Protein AF-A0A7Y3JIZ6-F1 (afdb_monomer_lite)

Radius of gyration: 28.42 Å; chains: 1; bounding box: 59×47×73 Å

pLDDT: mean 86.63, std 9.31, range [45.81, 97.75]

Sequence (129 aa):
MKEKTTESVRKIALAMILAGKEPTIRNVRAQLGHGSASTIGPALREWKLELFAKMRSREMMTARFPDIISPFVWDLWEKAVEEAQSRFNSEREELIRVREAAIAQRNMLADRCASLEKRLAICEKSIGL

Structure (mmCIF, N/CA/C/O backbone):
data_AF-A0A7Y3JIZ6-F1
#
_entry.id   AF-A0A7Y3JIZ6-F1
#
loop_
_atom_site.group_PDB
_atom_site.id
_atom_site.type_symbol
_atom_site.label_atom_id
_atom_site.label_alt_id
_atom_site.label_comp_id
_atom_site.label_asym_id
_atom_site.label_entity_id
_atom_site.label_seq_id
_atom_site.pdbx_PDB_ins_code
_atom_site.Cartn_x
_atom_site.Cartn_y
_atom_site.Cartn_z
_atom_site.occupancy
_atom_site.B_iso_or_equiv
_atom_site.auth_seq_id
_atom_site.auth_comp_id
_atom_site.auth_asym_id
_atom_site.auth_atom_id
_atom_site.pdbx_PDB_model_num
ATOM 1 N N . MET A 1 1 ? -2.571 28.324 21.851 1.00 55.12 1 MET A N 1
ATOM 2 C CA . MET A 1 1 ? -3.252 28.727 20.589 1.00 55.12 1 MET A CA 1
ATOM 3 C C . MET A 1 1 ? -3.128 27.698 19.454 1.00 55.12 1 MET A C 1
ATOM 5 O O . MET A 1 1 ? -4.106 27.496 18.743 1.00 55.12 1 MET A O 1
ATOM 9 N N . LYS A 1 2 ? -1.976 27.020 19.282 1.00 57.44 2 LYS A N 1
ATOM 10 C CA . LYS A 1 2 ? -1.784 25.975 18.250 1.00 57.44 2 LYS A CA 1
ATOM 11 C C . LYS A 1 2 ? -2.707 24.755 18.432 1.00 57.44 2 LYS A C 1
ATOM 13 O O . LYS A 1 2 ? -3.326 24.320 17.474 1.00 57.44 2 LYS A O 1
ATOM 18 N N . GLU A 1 3 ? -2.888 24.296 19.666 1.00 61.44 3 GLU A N 1
ATOM 19 C CA . GLU A 1 3 ? -3.671 23.094 20.011 1.00 61.44 3 GLU A CA 1
ATOM 20 C C . GLU A 1 3 ? -5.163 23.205 19.641 1.00 61.44 3 GLU A C 1
ATOM 22 O O . GLU A 1 3 ? -5.711 22.342 18.959 1.00 61.44 3 GLU A O 1
ATOM 27 N N . LYS A 1 4 ? -5.777 24.362 19.927 1.00 73.31 4 LYS A N 1
ATOM 28 C CA . LYS A 1 4 ? -7.155 24.694 19.516 1.00 73.31 4 LYS A CA 1
ATOM 29 C C . LYS A 1 4 ? -7.332 24.739 17.988 1.00 73.31 4 LYS A C 1
ATOM 31 O O . LYS A 1 4 ? -8.418 24.476 17.472 1.00 73.31 4 LYS A O 1
ATOM 36 N N . THR A 1 5 ? -6.265 25.067 17.253 1.00 75.25 5 THR A N 1
ATOM 37 C CA . THR A 1 5 ? -6.284 25.101 15.781 1.00 75.25 5 THR A CA 1
ATOM 38 C C . THR A 1 5 ? -6.258 23.685 15.210 1.00 75.25 5 THR A C 1
ATOM 40 O O . THR A 1 5 ? -7.029 23.390 14.300 1.00 75.25 5 THR A O 1
ATOM 43 N N . THR A 1 6 ? -5.444 22.790 15.777 1.00 81.50 6 THR A N 1
ATOM 44 C CA . THR A 1 6 ? -5.390 21.375 15.379 1.00 81.50 6 THR A CA 1
ATOM 45 C C . THR A 1 6 ? -6.727 20.675 15.616 1.00 81.50 6 THR A C 1
ATOM 47 O O . THR A 1 6 ? -7.242 20.015 14.718 1.00 81.50 6 THR A O 1
ATOM 50 N N . GLU A 1 7 ? -7.348 20.875 16.780 1.00 83.06 7 GLU A N 1
ATOM 51 C CA . GLU A 1 7 ? -8.656 20.286 17.094 1.00 83.06 7 GLU A CA 1
ATOM 52 C C . GLU A 1 7 ? -9.765 20.770 16.142 1.00 83.06 7 GLU A C 1
ATOM 54 O O . GLU A 1 7 ? -10.564 19.978 15.637 1.00 83.06 7 GLU A O 1
ATOM 59 N N . SER A 1 8 ? -9.759 22.063 15.810 1.00 84.56 8 SER A N 1
ATOM 60 C CA . SER A 1 8 ? -10.700 22.641 14.843 1.00 84.56 8 SER A CA 1
ATOM 61 C C . SER A 1 8 ? -10.503 22.054 13.438 1.00 84.56 8 SER A C 1
ATOM 63 O O . SER A 1 8 ? -11.478 21.725 12.762 1.00 84.56 8 SER A O 1
ATOM 65 N N . VAL A 1 9 ? -9.248 21.847 13.017 1.00 86.12 9 VAL A N 1
ATOM 66 C CA . VAL A 1 9 ? -8.911 21.171 11.753 1.00 86.12 9 VAL A CA 1
ATOM 67 C C . VAL A 1 9 ? -9.444 19.738 11.741 1.00 86.12 9 VAL A C 1
ATOM 69 O O . VAL A 1 9 ? -10.070 19.348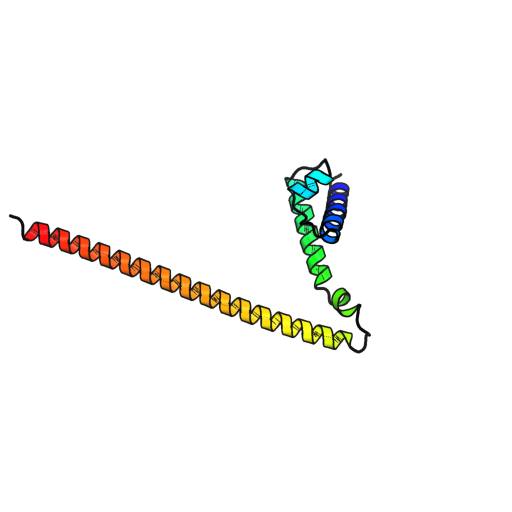 10.756 1.00 86.12 9 VAL A O 1
ATOM 72 N N . ARG A 1 10 ? -9.269 18.976 12.832 1.00 88.56 10 ARG A N 1
ATOM 73 C CA . ARG A 1 10 ? -9.795 17.604 12.955 1.00 88.56 10 ARG A CA 1
ATOM 74 C C . ARG A 1 10 ? -11.313 17.562 12.787 1.00 88.56 10 ARG A C 1
ATOM 76 O O . ARG A 1 10 ? -11.822 16.761 12.007 1.00 88.56 10 ARG A O 1
ATOM 83 N N . LYS A 1 11 ? -12.039 18.444 13.482 1.00 88.06 11 LYS A N 1
ATOM 84 C CA . LYS A 1 11 ? -13.509 18.492 13.445 1.00 88.06 11 LYS A CA 1
ATOM 85 C C . LYS A 1 11 ? -14.040 18.816 12.047 1.00 88.06 11 LYS A C 1
ATOM 87 O O . LYS A 1 11 ? -14.953 18.147 11.567 1.00 88.06 11 LYS A O 1
ATOM 92 N N . ILE A 1 12 ? -13.447 19.810 11.384 1.00 88.25 12 ILE A N 1
ATOM 93 C CA . ILE A 1 12 ? -13.815 20.190 10.014 1.00 88.25 12 ILE A CA 1
ATOM 94 C C . ILE A 1 12 ? -13.497 19.063 9.031 1.00 88.25 12 ILE A C 1
ATOM 96 O O . ILE A 1 12 ? -14.339 18.701 8.212 1.00 88.25 12 ILE A O 1
ATOM 100 N N . ALA A 1 13 ? -12.303 18.479 9.127 1.00 87.44 13 ALA A N 1
ATOM 101 C CA . ALA A 1 13 ? -11.891 17.414 8.227 1.00 87.44 13 ALA A CA 1
ATOM 102 C C . ALA A 1 13 ? -12.770 16.160 8.382 1.00 87.44 13 ALA A C 1
ATOM 104 O O . ALA A 1 13 ? -13.134 15.543 7.382 1.00 87.44 13 ALA A O 1
ATOM 105 N N . LEU A 1 14 ? -13.187 15.829 9.609 1.00 87.38 14 LEU A N 1
ATOM 106 C CA . LEU A 1 14 ? -14.134 14.746 9.874 1.00 87.38 14 LEU A CA 1
ATOM 107 C C . LEU A 1 14 ? -15.513 15.035 9.265 1.00 87.38 14 LEU A C 1
ATOM 109 O O . LEU A 1 14 ? -16.077 14.170 8.598 1.00 87.38 14 LEU A O 1
ATOM 113 N N . ALA A 1 15 ? -16.034 16.255 9.429 1.00 88.12 15 ALA A N 1
ATOM 114 C CA . ALA A 1 15 ? -17.307 16.657 8.829 1.00 88.12 15 ALA A CA 1
ATOM 115 C C . ALA A 1 15 ? -17.276 16.593 7.290 1.00 88.12 15 ALA A C 1
ATOM 117 O O . ALA A 1 15 ? -18.263 16.209 6.668 1.00 88.12 15 ALA A O 1
ATOM 118 N N . MET A 1 16 ? -16.136 16.919 6.672 1.00 89.19 16 MET A N 1
ATOM 119 C CA . MET A 1 16 ? -15.947 16.794 5.224 1.00 89.19 16 MET A CA 1
ATOM 120 C C . MET A 1 16 ? -16.009 15.343 4.754 1.00 89.19 16 MET A C 1
ATOM 122 O O . MET A 1 16 ? -16.734 15.061 3.802 1.00 89.19 16 MET A O 1
ATOM 126 N N . ILE A 1 17 ? -15.323 14.427 5.446 1.00 86.88 17 ILE A N 1
ATOM 127 C CA . ILE A 1 17 ? -15.359 12.996 5.110 1.00 86.88 17 ILE A CA 1
ATOM 128 C C . ILE A 1 17 ? -16.781 12.442 5.229 1.00 86.88 17 ILE A C 1
ATOM 130 O O . ILE A 1 17 ? -17.236 11.754 4.320 1.00 86.88 17 ILE A O 1
ATOM 134 N N . LEU A 1 18 ? -17.508 12.778 6.301 1.00 86.38 18 LEU A N 1
ATOM 135 C CA . LEU A 1 18 ? -18.904 12.353 6.472 1.00 86.38 18 LEU A CA 1
ATOM 136 C C . LEU A 1 18 ? -19.828 12.892 5.370 1.00 86.38 18 LEU A C 1
ATOM 138 O O . LEU A 1 18 ? -20.807 12.243 5.018 1.00 86.38 18 LEU A O 1
ATOM 142 N N . ALA A 1 19 ? -19.503 14.053 4.801 1.00 87.31 19 ALA A N 1
ATOM 143 C CA . ALA A 1 19 ? -20.216 14.643 3.672 1.00 87.31 19 ALA A CA 1
ATOM 144 C C . ALA A 1 19 ? -19.735 14.134 2.296 1.00 87.31 19 ALA A C 1
ATOM 146 O O . ALA A 1 19 ? -20.144 14.687 1.275 1.00 87.31 19 ALA A O 1
ATOM 147 N N . GLY A 1 20 ? -18.834 13.143 2.245 1.00 85.19 20 GLY A N 1
ATOM 148 C CA . GLY A 1 20 ? -18.261 12.619 1.000 1.00 85.19 20 GLY A CA 1
ATOM 149 C C . GLY A 1 20 ? -17.317 13.590 0.280 1.00 85.19 20 GLY A C 1
ATOM 150 O O . GLY A 1 20 ? -17.064 13.435 -0.912 1.00 85.19 20 GLY A O 1
ATOM 151 N N . LYS A 1 21 ? -16.811 14.619 0.972 1.00 85.62 21 LYS A N 1
ATOM 152 C CA . LYS A 1 21 ? -15.909 15.639 0.417 1.00 85.62 21 LYS A CA 1
ATOM 153 C C . LYS A 1 21 ? -14.476 15.408 0.875 1.00 85.62 21 LYS A C 1
ATOM 155 O O . LYS A 1 21 ? -14.219 15.115 2.041 1.00 85.62 21 LYS A O 1
ATOM 160 N N . GLU A 1 22 ? -13.519 15.631 -0.022 1.00 84.56 22 GLU A N 1
ATOM 161 C CA . GLU A 1 22 ? -12.104 15.493 0.316 1.00 84.56 22 GLU A CA 1
ATOM 162 C C . GLU A 1 22 ? -11.612 16.625 1.237 1.00 84.56 22 GLU A C 1
ATOM 164 O O . GLU A 1 22 ? -11.673 17.813 0.871 1.00 84.56 22 GLU A O 1
ATOM 169 N N . PRO A 1 23 ? -11.047 16.289 2.414 1.00 85.94 23 PRO A N 1
ATOM 170 C CA . PRO A 1 23 ? -10.435 17.273 3.288 1.00 85.94 23 PRO A CA 1
ATOM 171 C C . PRO A 1 23 ? -9.045 17.634 2.745 1.00 85.94 23 PRO A C 1
ATOM 173 O O . PRO A 1 23 ? -8.041 16.957 3.012 1.00 85.94 23 PRO A O 1
ATOM 176 N N . THR A 1 24 ? -8.997 18.697 1.942 1.00 87.69 24 THR A N 1
ATOM 177 C CA . THR A 1 24 ? -7.768 19.323 1.425 1.00 87.69 24 THR A CA 1
ATOM 178 C C . THR A 1 24 ? -7.392 20.547 2.263 1.00 87.69 24 THR A C 1
ATOM 180 O O . THR A 1 24 ? -8.253 21.163 2.890 1.00 87.69 24 THR A O 1
ATOM 183 N N . ILE A 1 25 ? -6.115 20.954 2.254 1.00 86.38 25 ILE A N 1
ATOM 184 C CA . ILE A 1 25 ? -5.647 22.139 3.007 1.00 86.38 25 ILE A CA 1
ATOM 185 C C . ILE A 1 25 ? -6.445 23.389 2.610 1.00 86.38 25 ILE A C 1
ATOM 187 O O . ILE A 1 25 ? -6.820 24.181 3.471 1.00 86.38 25 ILE A O 1
ATOM 191 N N . ARG A 1 26 ? -6.748 23.544 1.315 1.00 85.88 26 ARG A N 1
ATOM 192 C CA . ARG A 1 26 ? -7.566 24.645 0.789 1.00 85.88 26 ARG A CA 1
ATOM 193 C C . ARG A 1 26 ? -8.981 24.620 1.368 1.00 85.88 26 ARG A C 1
ATOM 195 O O . ARG A 1 26 ? -9.444 25.649 1.850 1.00 85.88 26 ARG A O 1
ATOM 202 N N . ASN A 1 27 ? -9.636 23.461 1.341 1.00 84.50 27 ASN A N 1
ATOM 203 C CA . ASN A 1 27 ? -11.019 23.302 1.787 1.00 84.50 27 ASN A CA 1
ATOM 204 C C . ASN A 1 27 ? -11.147 23.515 3.299 1.00 84.50 27 ASN A C 1
ATOM 206 O O . ASN A 1 27 ? -12.012 24.260 3.754 1.00 84.50 27 ASN A O 1
ATOM 210 N N . VAL A 1 28 ? -10.228 22.930 4.069 1.00 85.50 28 VAL A N 1
ATOM 211 C CA . VAL A 1 28 ? -10.177 23.110 5.521 1.00 85.50 28 VAL A CA 1
ATOM 212 C C . VAL A 1 28 ? -9.909 24.574 5.865 1.00 85.50 28 VAL A C 1
ATOM 214 O O . VAL A 1 28 ? -10.603 25.133 6.705 1.00 85.50 28 VAL A O 1
ATOM 217 N N . ARG A 1 29 ? -8.966 25.237 5.182 1.00 85.50 29 ARG A N 1
ATOM 218 C CA . ARG A 1 29 ? -8.676 26.664 5.401 1.00 85.50 29 ARG A CA 1
ATOM 219 C C . ARG A 1 29 ? -9.873 27.560 5.081 1.00 85.50 29 ARG A C 1
ATOM 221 O O . ARG A 1 29 ? -10.132 28.495 5.831 1.00 85.50 29 ARG A O 1
ATOM 228 N N . ALA A 1 30 ? -10.596 27.275 3.999 1.00 84.38 30 ALA A N 1
ATOM 229 C CA . ALA A 1 30 ? -11.784 28.035 3.613 1.00 84.38 30 ALA A CA 1
ATOM 230 C C . ALA A 1 30 ? -12.890 27.964 4.678 1.00 84.38 30 ALA A C 1
ATOM 232 O O . ALA A 1 30 ? -13.576 28.952 4.911 1.00 84.38 30 ALA A O 1
ATOM 233 N N . GLN A 1 31 ? -13.034 26.819 5.348 1.00 82.06 31 GLN A N 1
ATOM 234 C CA . GLN A 1 31 ? -14.066 26.609 6.362 1.00 82.06 31 GLN A CA 1
ATOM 235 C C . GLN A 1 31 ? -13.629 27.042 7.774 1.00 82.06 31 GLN A C 1
ATOM 237 O O . GLN A 1 31 ? -14.471 27.420 8.582 1.00 82.06 31 GLN A O 1
ATOM 242 N N . LEU A 1 32 ? -12.325 27.011 8.073 1.00 84.00 32 LEU A N 1
ATOM 243 C CA . LEU A 1 32 ? -11.762 27.435 9.362 1.00 84.00 32 LEU A CA 1
ATOM 244 C C . LEU A 1 32 ? -11.576 28.964 9.442 1.00 84.00 32 LEU A C 1
ATOM 246 O O . LEU A 1 32 ? -11.578 29.525 10.530 1.00 84.00 32 LEU A O 1
ATOM 250 N N . GLY A 1 33 ? -11.382 29.649 8.308 1.00 75.31 33 GLY A N 1
ATOM 251 C CA . GLY A 1 33 ? -11.280 31.116 8.224 1.00 75.31 33 GLY A CA 1
ATOM 252 C C . GLY A 1 33 ? -9.992 31.731 8.797 1.00 75.31 33 GLY A C 1
ATOM 253 O O . GLY A 1 33 ? -9.717 32.905 8.564 1.00 75.31 33 GLY A O 1
ATOM 254 N N . HIS A 1 34 ? -9.165 30.955 9.504 1.00 71.19 34 HIS A N 1
ATOM 255 C CA . HIS A 1 34 ? -7.893 31.385 10.089 1.00 71.19 34 HIS A CA 1
ATOM 256 C C . HIS A 1 34 ? -6.832 30.267 10.038 1.00 71.19 34 HIS A C 1
ATOM 258 O O . HIS A 1 34 ? -7.120 29.126 9.687 1.00 71.19 34 HIS A O 1
ATOM 264 N N . GLY A 1 35 ? -5.582 30.581 10.392 1.00 69.69 35 GLY A N 1
ATOM 265 C CA . GLY A 1 35 ? -4.471 29.618 10.407 1.00 69.69 35 GLY A CA 1
ATOM 266 C C . GLY A 1 35 ? -3.661 29.575 9.105 1.00 69.69 35 GLY A C 1
ATOM 267 O O . GLY A 1 35 ? -4.193 29.613 7.994 1.00 69.69 35 GLY A O 1
ATOM 268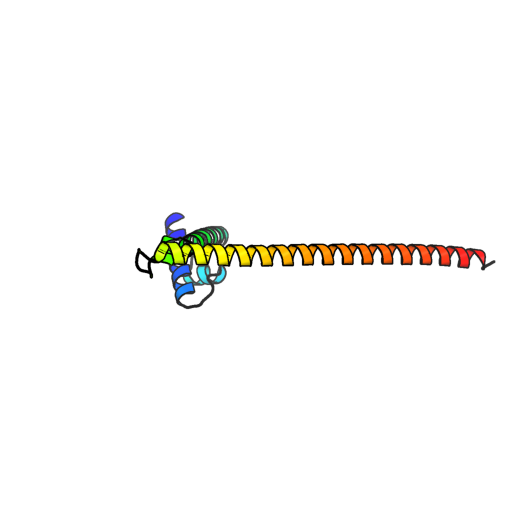 N N . SER A 1 36 ? -2.335 29.518 9.241 1.00 75.25 36 SER A N 1
ATOM 269 C CA . SER A 1 36 ? -1.422 29.426 8.101 1.00 75.25 36 SER A CA 1
ATOM 270 C C . SER A 1 36 ? -1.467 28.029 7.472 1.00 75.25 36 SER A C 1
ATOM 272 O O . SER A 1 36 ? -1.640 27.023 8.164 1.00 75.25 36 SER A O 1
ATOM 274 N N . ALA A 1 37 ? -1.231 27.945 6.158 1.00 73.69 37 ALA A N 1
ATOM 275 C CA . ALA A 1 37 ? -1.101 26.661 5.458 1.00 73.69 37 ALA A CA 1
ATOM 276 C C . ALA A 1 37 ? 0.010 25.778 6.065 1.00 73.69 37 ALA A C 1
ATOM 278 O O . ALA A 1 37 ? -0.126 24.557 6.099 1.00 73.69 37 ALA A O 1
ATOM 279 N N . SER A 1 38 ? 1.051 26.404 6.628 1.00 77.38 38 SER A N 1
ATOM 280 C CA . SER A 1 38 ? 2.133 25.737 7.359 1.00 77.38 38 SER A CA 1
ATOM 281 C C . SER A 1 38 ? 1.705 25.100 8.686 1.00 77.38 38 SER A C 1
ATOM 283 O O . SER A 1 38 ? 2.399 24.211 9.161 1.00 77.38 38 SER A O 1
ATOM 285 N N . THR A 1 39 ? 0.571 25.505 9.271 1.00 81.38 39 THR A N 1
ATOM 286 C CA . THR A 1 39 ? 0.025 24.907 10.506 1.00 81.38 39 THR A CA 1
ATOM 287 C C . THR A 1 39 ? -1.081 23.892 10.200 1.00 81.38 39 THR A C 1
ATOM 289 O O . THR A 1 39 ? -1.133 22.827 10.809 1.00 81.38 39 THR A O 1
ATOM 292 N N . ILE A 1 40 ? -1.939 24.182 9.213 1.00 82.94 40 ILE A N 1
ATOM 293 C CA . ILE A 1 40 ? -3.051 23.299 8.815 1.00 82.94 40 ILE A CA 1
ATOM 294 C C . ILE A 1 40 ? -2.537 22.025 8.135 1.00 82.94 40 ILE A C 1
ATOM 296 O O . ILE A 1 40 ? -3.052 20.943 8.402 1.00 82.94 40 ILE A O 1
ATOM 300 N N . GLY A 1 41 ? -1.523 22.135 7.268 1.00 85.12 41 GLY A N 1
ATOM 301 C CA . GLY A 1 41 ? -0.970 20.993 6.535 1.00 85.12 41 GLY A CA 1
ATOM 302 C C . GLY A 1 41 ? -0.477 19.862 7.447 1.00 85.12 41 GLY A C 1
ATOM 303 O O . GLY A 1 41 ? -0.948 18.732 7.295 1.00 85.12 41 GLY A O 1
ATOM 304 N N . PRO A 1 42 ? 0.418 20.140 8.416 1.00 87.62 42 PRO A N 1
ATOM 305 C CA . PRO A 1 42 ? 0.884 19.137 9.370 1.00 87.62 42 PRO A CA 1
ATOM 306 C C . PRO A 1 42 ? -0.245 18.530 10.207 1.00 87.62 42 PRO A C 1
ATOM 308 O O . PRO A 1 42 ? -0.338 17.307 10.266 1.00 87.62 42 PRO A O 1
ATOM 311 N N . ALA A 1 43 ? -1.139 19.356 10.763 1.00 85.25 43 ALA A N 1
ATOM 312 C CA . ALA A 1 43 ? -2.255 18.895 11.593 1.00 85.25 43 ALA A CA 1
ATOM 313 C C . ALA A 1 43 ? -3.230 17.989 10.820 1.00 85.25 43 ALA A C 1
ATOM 315 O O . ALA A 1 43 ? -3.686 16.969 11.330 1.00 85.25 43 ALA A O 1
ATOM 316 N N . LEU A 1 44 ? -3.526 18.332 9.562 1.00 87.25 44 LEU A N 1
ATOM 317 C CA . LEU A 1 44 ? -4.382 17.525 8.695 1.00 87.25 44 LEU A CA 1
ATOM 318 C C . LEU A 1 44 ? -3.728 16.185 8.343 1.00 87.25 44 LEU A C 1
ATOM 320 O O . LEU A 1 44 ? -4.413 15.167 8.268 1.00 87.25 44 LEU A O 1
ATOM 324 N N . ARG A 1 45 ? -2.411 16.178 8.115 1.00 88.38 45 ARG A N 1
ATOM 325 C CA . ARG A 1 45 ? -1.654 14.955 7.827 1.00 88.38 45 ARG A CA 1
ATOM 326 C C . ARG A 1 45 ? -1.608 14.031 9.041 1.00 88.38 45 ARG A C 1
ATOM 328 O O . ARG A 1 45 ? -1.889 12.848 8.894 1.00 88.38 45 ARG A O 1
ATOM 335 N N . GLU A 1 46 ? -1.280 14.570 10.210 1.00 88.06 46 GLU A N 1
ATOM 336 C CA . GLU A 1 46 ? -1.245 13.830 11.475 1.00 88.06 46 GLU A CA 1
ATOM 337 C C . GLU A 1 46 ? -2.608 13.209 11.789 1.00 88.06 46 GLU A C 1
ATOM 339 O O . GLU A 1 46 ? -2.710 12.000 11.970 1.00 88.06 46 GLU A O 1
ATOM 344 N N . TRP A 1 47 ? -3.680 13.997 11.697 1.00 88.50 47 TRP A N 1
ATOM 345 C CA . TRP A 1 47 ? -5.034 13.481 11.879 1.00 88.50 47 TRP A CA 1
ATOM 346 C C . TRP A 1 47 ? -5.411 12.389 10.871 1.00 88.50 47 TRP A C 1
ATOM 348 O O . TRP A 1 47 ? -6.038 11.403 11.249 1.00 88.50 47 TRP A O 1
ATOM 358 N N . LYS A 1 48 ? -5.034 12.523 9.590 1.00 86.50 48 LYS A N 1
ATOM 359 C CA . LYS A 1 48 ? -5.281 11.462 8.598 1.00 86.50 48 LYS A CA 1
ATOM 360 C C . LYS A 1 48 ? -4.567 10.169 8.986 1.00 86.50 48 LYS A C 1
ATOM 362 O O . LYS A 1 48 ? -5.165 9.103 8.885 1.00 86.50 48 LYS A O 1
ATOM 367 N N . LEU A 1 49 ? -3.316 10.256 9.439 1.00 86.94 49 LEU A N 1
ATOM 368 C CA . LEU A 1 49 ? -2.558 9.090 9.900 1.00 86.94 49 LEU A CA 1
ATOM 369 C C . LEU A 1 49 ? -3.244 8.418 11.096 1.00 86.94 49 LEU A C 1
ATOM 371 O O . LEU A 1 49 ? -3.440 7.205 11.069 1.00 86.94 49 LEU A O 1
ATOM 375 N N . GLU A 1 50 ? -3.677 9.198 12.089 1.00 86.69 50 GLU A N 1
ATOM 376 C CA . GLU A 1 50 ? -4.443 8.704 13.243 1.00 86.69 50 GLU A CA 1
ATOM 377 C C . GLU A 1 50 ? -5.761 8.039 12.816 1.00 86.69 50 GLU A C 1
ATOM 379 O O . GLU A 1 50 ? -6.093 6.948 13.281 1.00 86.69 50 GLU A O 1
ATOM 384 N N . LEU A 1 51 ? -6.504 8.664 11.896 1.00 85.38 51 LEU A N 1
ATOM 385 C CA . LEU A 1 51 ? -7.773 8.145 11.388 1.00 85.38 51 LEU A CA 1
ATOM 386 C C . LEU A 1 51 ? -7.585 6.801 10.678 1.00 85.38 51 LEU A C 1
ATOM 388 O O . LEU A 1 51 ? -8.312 5.852 10.964 1.00 85.38 51 LEU A O 1
ATOM 392 N N . PHE A 1 52 ? -6.598 6.698 9.785 1.00 82.69 52 PHE A N 1
ATOM 393 C CA . PHE A 1 52 ? -6.305 5.454 9.071 1.00 82.69 52 PHE A CA 1
ATOM 394 C C . PHE A 1 52 ? -5.734 4.368 9.982 1.00 82.69 52 PHE A C 1
ATOM 396 O O . PHE A 1 52 ? -5.969 3.186 9.736 1.00 82.69 52 PHE A O 1
ATOM 403 N N . ALA A 1 53 ? -4.977 4.731 11.019 1.00 83.12 53 ALA A N 1
ATOM 404 C CA . ALA A 1 53 ? -4.538 3.779 12.034 1.00 83.12 53 ALA A CA 1
ATOM 405 C C . ALA A 1 53 ? -5.741 3.221 12.808 1.00 83.12 53 ALA A C 1
ATOM 407 O O . ALA A 1 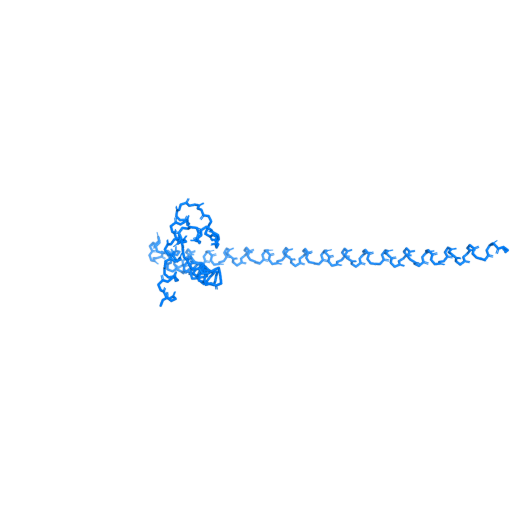53 ? -5.864 2.010 12.960 1.00 83.12 53 ALA A O 1
ATOM 408 N N . LYS A 1 54 ? -6.677 4.090 13.204 1.00 82.44 54 LYS A N 1
ATOM 409 C CA . LYS A 1 54 ? -7.898 3.694 13.912 1.00 82.44 54 LYS A CA 1
ATOM 410 C C . LYS A 1 54 ? -8.834 2.848 13.048 1.00 82.44 54 LYS A C 1
ATOM 412 O O . LYS A 1 54 ? -9.373 1.866 13.534 1.00 82.44 54 LYS A O 1
ATOM 417 N N . MET A 1 55 ? -9.011 3.189 11.771 1.00 78.50 55 MET A N 1
ATOM 418 C CA . MET A 1 55 ? -9.828 2.392 10.841 1.00 78.50 55 MET A CA 1
ATOM 419 C C . MET A 1 55 ? -9.243 1.002 10.585 1.00 78.50 55 MET A C 1
ATOM 421 O O . MET A 1 55 ? -9.993 0.059 10.373 1.00 78.50 55 MET A O 1
ATOM 425 N N . ARG A 1 56 ? -7.913 0.874 10.616 1.00 74.88 56 ARG A N 1
ATOM 426 C CA . ARG A 1 56 ? -7.219 -0.413 10.492 1.00 74.88 56 ARG A CA 1
ATOM 427 C C . ARG A 1 56 ? -7.091 -1.160 11.820 1.00 74.88 56 ARG A C 1
ATOM 429 O O . ARG A 1 56 ? -6.495 -2.231 11.832 1.00 74.88 56 ARG A O 1
ATOM 436 N N . SER A 1 57 ? -7.597 -0.615 12.928 1.00 79.69 57 SER A N 1
ATOM 437 C CA . SER A 1 57 ? -7.494 -1.284 14.222 1.00 79.69 57 SER A CA 1
ATOM 438 C C . SER A 1 57 ? -8.418 -2.496 14.269 1.00 79.69 57 SER A C 1
ATOM 440 O O . SER A 1 57 ? -9.522 -2.489 13.712 1.00 79.69 57 SER A O 1
ATOM 442 N N . ARG A 1 58 ? -7.959 -3.536 14.970 1.00 75.12 58 ARG A N 1
ATOM 443 C CA . ARG A 1 58 ? -8.750 -4.741 15.204 1.00 75.12 58 ARG A CA 1
ATOM 444 C C . ARG A 1 58 ? -10.072 -4.390 15.866 1.00 75.12 58 ARG A C 1
ATOM 446 O O . ARG A 1 58 ? -11.096 -4.853 15.385 1.00 75.12 58 ARG A O 1
ATOM 453 N N . GLU A 1 59 ? -10.070 -3.510 16.871 1.00 77.94 59 GLU A N 1
ATOM 454 C CA . GLU A 1 59 ? -11.298 -3.127 17.573 1.00 77.94 59 GLU A CA 1
ATOM 455 C C . GLU A 1 59 ? -12.352 -2.545 16.630 1.00 77.94 59 GLU A C 1
ATOM 457 O O . GLU A 1 59 ? -13.512 -2.928 16.714 1.00 77.94 59 GLU A O 1
ATOM 462 N N . MET A 1 60 ? -11.978 -1.651 15.710 1.00 77.44 60 MET A N 1
ATOM 463 C CA . MET A 1 60 ? -12.939 -1.063 14.768 1.00 77.44 60 MET A CA 1
ATOM 464 C C . MET A 1 60 ? -13.499 -2.090 13.780 1.00 77.44 60 MET A C 1
ATOM 466 O O . MET A 1 60 ? -14.687 -2.046 13.455 1.00 77.44 60 MET A O 1
ATOM 470 N N . MET A 1 61 ? -12.661 -3.016 13.316 1.00 72.75 61 MET A N 1
ATOM 471 C CA . MET A 1 61 ? -13.055 -4.041 12.347 1.00 72.75 61 MET A CA 1
ATOM 472 C C . MET A 1 61 ? -13.903 -5.143 12.989 1.00 72.75 61 MET A C 1
ATOM 474 O O . MET A 1 61 ? -14.847 -5.627 12.366 1.00 72.75 61 MET A O 1
ATOM 478 N N . THR A 1 62 ? -13.612 -5.514 14.240 1.00 77.00 62 THR A N 1
ATOM 479 C CA . THR A 1 62 ? -14.317 -6.587 14.949 1.00 77.00 62 THR A CA 1
ATOM 480 C C . THR A 1 62 ? -15.511 -6.107 15.771 1.00 77.00 62 THR A C 1
ATOM 482 O O . THR A 1 62 ? -16.373 -6.919 16.075 1.00 77.00 62 THR A O 1
ATOM 485 N N . ALA A 1 63 ? -15.638 -4.807 16.074 1.00 78.75 63 ALA A N 1
ATOM 486 C CA . ALA A 1 63 ? -16.743 -4.253 16.878 1.00 78.75 63 ALA A CA 1
ATOM 487 C C . ALA A 1 63 ? -18.153 -4.532 16.322 1.00 78.75 63 ALA A C 1
ATOM 489 O O . ALA A 1 63 ? -19.143 -4.367 17.030 1.00 78.75 63 ALA A O 1
ATOM 490 N N . ARG A 1 64 ? -18.263 -4.919 15.048 1.00 77.44 64 ARG A N 1
ATOM 491 C CA . ARG A 1 64 ? -19.532 -5.267 14.393 1.00 77.44 64 ARG A CA 1
ATOM 492 C C . ARG A 1 64 ? -19.888 -6.752 14.480 1.00 77.44 64 ARG A C 1
ATOM 494 O O . ARG A 1 64 ? -20.974 -7.125 14.045 1.00 77.44 64 ARG A O 1
ATOM 501 N N . PHE A 1 65 ? -18.995 -7.582 15.008 1.00 82.12 65 PHE A N 1
ATOM 502 C CA . PHE A 1 65 ? -19.133 -9.030 15.031 1.00 82.12 65 PHE A CA 1
ATOM 503 C C . PHE A 1 65 ? -19.175 -9.553 16.477 1.00 82.12 65 PHE A C 1
ATOM 505 O O . PHE A 1 65 ? -18.500 -9.001 17.344 1.00 82.12 65 PHE A O 1
ATOM 512 N N . PRO A 1 66 ? -19.947 -10.617 16.765 1.00 89.19 66 PRO A N 1
ATOM 513 C CA . PRO A 1 66 ? -19.879 -11.305 18.050 1.00 89.19 66 PRO A CA 1
ATOM 514 C C . PRO A 1 66 ? -18.457 -11.773 18.389 1.00 89.19 66 PRO A C 1
ATOM 516 O O . PRO A 1 66 ? -17.732 -12.242 17.508 1.00 89.19 66 PRO A O 1
ATOM 519 N N . ASP A 1 67 ? -18.095 -11.736 19.675 1.00 85.12 67 ASP A N 1
ATOM 520 C CA . ASP A 1 67 ? -16.741 -12.043 20.170 1.00 85.12 67 ASP A CA 1
ATOM 521 C C . ASP A 1 67 ? -16.199 -13.399 19.701 1.00 85.12 67 ASP A C 1
ATOM 523 O O . ASP A 1 67 ? -15.004 -13.546 19.462 1.00 85.12 67 ASP A O 1
ATOM 527 N N . ILE A 1 68 ? -17.086 -14.377 19.506 1.00 89.12 68 ILE A N 1
ATOM 528 C CA . ILE A 1 68 ? -16.737 -15.730 19.055 1.00 89.12 68 ILE A CA 1
ATOM 529 C C . ILE A 1 68 ? -16.160 -15.724 17.632 1.00 89.12 68 ILE A C 1
ATOM 531 O O . ILE A 1 68 ? -15.236 -16.478 17.339 1.00 89.12 68 ILE A O 1
ATOM 535 N N . ILE A 1 69 ? -16.692 -14.886 16.737 1.00 88.62 69 ILE A N 1
ATOM 536 C CA . ILE A 1 69 ? -16.286 -14.869 15.323 1.00 88.62 69 ILE A CA 1
ATOM 537 C C . ILE A 1 69 ? -15.262 -13.770 15.012 1.00 88.62 69 ILE A C 1
ATOM 539 O O . ILE A 1 69 ? -14.559 -13.848 14.005 1.00 88.62 69 ILE A O 1
ATOM 543 N N . SER A 1 70 ? -15.143 -12.770 15.886 1.00 87.25 70 SER A N 1
ATOM 544 C CA . SER A 1 70 ? -14.231 -11.631 15.754 1.00 87.25 70 SER A CA 1
ATOM 545 C C . SER A 1 70 ? -12.773 -12.010 15.430 1.00 87.25 70 SER A C 1
ATOM 547 O O . SER A 1 70 ? -12.209 -11.419 14.504 1.00 87.25 70 SER A O 1
ATOM 549 N N . PRO A 1 71 ? -12.143 -13.007 16.090 1.00 86.88 71 PRO A N 1
ATOM 550 C CA . PRO A 1 71 ? -10.781 -13.427 15.754 1.00 86.88 71 PRO A CA 1
ATOM 551 C C . PRO A 1 71 ? -10.651 -13.999 14.338 1.00 86.88 71 PRO A C 1
ATOM 553 O O . PRO A 1 71 ? -9.664 -13.718 13.665 1.00 86.88 71 PRO A O 1
ATOM 556 N N . PHE A 1 72 ? -11.651 -14.756 13.877 1.00 89.69 72 PHE A N 1
ATOM 557 C CA . PHE A 1 72 ? -11.646 -15.387 12.554 1.00 89.69 72 PHE A CA 1
ATOM 558 C C . PHE A 1 72 ? -11.814 -14.363 11.435 1.00 89.69 72 PHE A C 1
ATOM 560 O O . PHE A 1 72 ? -11.116 -14.426 10.427 1.00 89.69 72 PHE A O 1
ATOM 567 N N . VAL A 1 73 ? -12.719 -13.397 11.6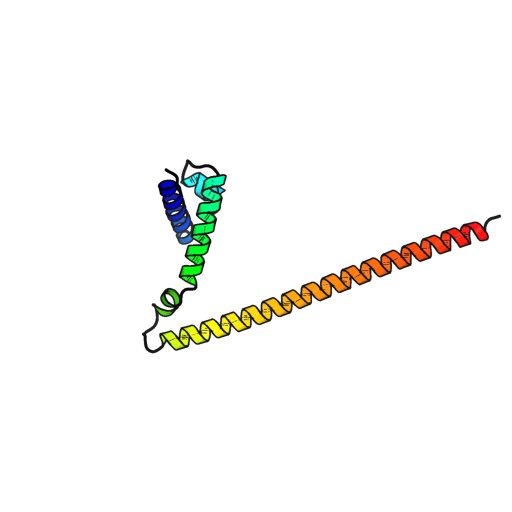18 1.00 88.44 73 VAL A N 1
ATOM 568 C CA . VAL A 1 73 ? -12.911 -12.311 10.647 1.00 88.44 73 VAL A CA 1
ATOM 569 C C . VAL A 1 73 ? -11.646 -11.466 10.532 1.00 88.44 73 VAL A C 1
ATOM 571 O O . VAL A 1 73 ? -11.261 -11.091 9.425 1.00 88.44 73 VAL A O 1
ATOM 574 N N . TRP A 1 74 ? -10.981 -11.194 11.658 1.00 87.81 74 TRP A N 1
ATOM 575 C CA . TRP A 1 74 ? -9.709 -10.486 11.638 1.00 87.81 74 TRP A CA 1
ATOM 576 C C . TRP A 1 74 ? -8.619 -11.268 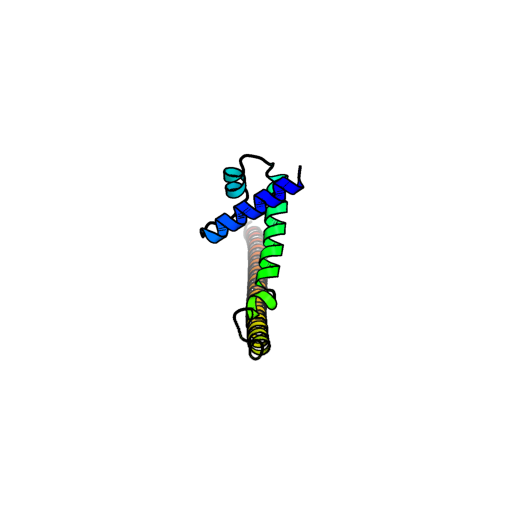10.899 1.00 87.81 74 TRP A C 1
ATOM 578 O O . TRP A 1 74 ? -7.970 -10.697 10.031 1.00 87.81 74 TRP A O 1
ATOM 588 N N . ASP A 1 75 ? -8.429 -12.553 11.212 1.00 90.88 75 ASP A N 1
ATOM 589 C CA . ASP A 1 75 ? -7.403 -13.382 10.560 1.00 90.88 75 ASP A CA 1
ATOM 590 C C . ASP A 1 75 ? -7.643 -13.490 9.046 1.00 90.88 75 ASP A C 1
ATOM 592 O O . ASP A 1 75 ? -6.724 -13.334 8.243 1.00 90.88 75 ASP A O 1
ATOM 596 N N . LEU A 1 76 ? -8.904 -13.657 8.636 1.00 91.88 76 LEU A N 1
ATOM 597 C CA . LEU A 1 76 ? -9.279 -13.666 7.224 1.00 91.88 76 LEU A CA 1
ATOM 598 C C . LEU A 1 76 ? -8.947 -12.336 6.536 1.00 91.88 76 LEU A C 1
ATOM 600 O O . LEU A 1 76 ? -8.419 -12.328 5.424 1.00 91.88 76 LEU A O 1
ATOM 604 N N . TRP A 1 77 ? -9.260 -11.215 7.186 1.00 89.88 77 TRP A N 1
ATOM 605 C CA . TRP A 1 77 ? -8.932 -9.886 6.680 1.00 89.88 77 TRP A CA 1
ATOM 606 C C . TRP A 1 77 ? -7.418 -9.680 6.563 1.00 89.88 77 TRP A C 1
ATOM 608 O O . TRP A 1 77 ? -6.947 -9.211 5.531 1.00 89.88 77 TRP A O 1
ATOM 618 N N . GLU A 1 78 ? -6.655 -10.065 7.585 1.00 91.50 78 GLU A N 1
ATOM 619 C CA . GLU A 1 78 ? -5.197 -9.948 7.609 1.00 91.50 78 GLU A CA 1
ATOM 620 C C . GLU A 1 78 ? -4.556 -10.742 6.466 1.00 91.50 78 GLU A C 1
ATOM 622 O O . GLU A 1 78 ? -3.784 -10.176 5.692 1.00 91.50 78 GLU A O 1
ATOM 627 N N . LYS A 1 79 ? -4.982 -11.994 6.260 1.00 94.44 79 LYS A N 1
ATOM 628 C CA . LYS A 1 79 ? -4.547 -12.827 5.127 1.00 94.44 79 LYS A CA 1
ATOM 629 C C . LYS A 1 79 ? -4.915 -12.224 3.773 1.00 94.44 79 LYS A C 1
ATOM 631 O O . LYS A 1 79 ? -4.109 -12.245 2.846 1.00 94.44 79 LYS A O 1
ATOM 636 N N . ALA A 1 80 ? -6.125 -11.680 3.637 1.00 93.44 80 ALA A N 1
ATOM 637 C CA . ALA A 1 80 ? -6.558 -11.050 2.392 1.00 93.44 80 ALA A CA 1
ATOM 638 C C . ALA A 1 80 ? -5.731 -9.793 2.066 1.00 93.44 80 ALA A C 1
ATOM 640 O O . ALA A 1 80 ? -5.368 -9.576 0.909 1.00 93.44 80 ALA A O 1
ATOM 641 N N . VAL A 1 81 ? -5.412 -8.980 3.079 1.00 92.56 81 VAL A N 1
ATOM 642 C CA . VAL A 1 81 ? -4.553 -7.797 2.931 1.00 92.56 81 VAL A CA 1
ATOM 643 C C . VAL A 1 81 ? -3.119 -8.197 2.595 1.00 92.56 81 VAL A C 1
ATOM 645 O O . VAL A 1 81 ? -2.520 -7.584 1.713 1.00 92.56 81 VAL A O 1
ATOM 648 N N . GLU A 1 82 ? -2.576 -9.220 3.255 1.00 95.06 82 GLU A N 1
ATOM 649 C CA . GLU A 1 82 ? -1.237 -9.747 2.979 1.00 95.06 82 GLU A CA 1
ATOM 650 C C . GLU A 1 82 ? -1.115 -10.230 1.527 1.00 95.06 82 GLU A C 1
ATOM 652 O O . GLU A 1 82 ? -0.205 -9.812 0.810 1.00 95.06 82 GLU A O 1
ATOM 657 N N . GLU A 1 83 ? -2.080 -11.022 1.055 1.00 95.56 83 GLU A N 1
ATOM 658 C CA . GLU A 1 83 ? -2.120 -11.512 -0.325 1.00 95.56 83 GLU A CA 1
ATOM 659 C C . GLU A 1 83 ? -2.232 -10.361 -1.336 1.00 95.56 83 GLU A C 1
ATOM 661 O O . GLU A 1 83 ? -1.506 -10.320 -2.333 1.00 95.56 83 GLU A O 1
ATOM 666 N N . ALA A 1 84 ? -3.104 -9.382 -1.077 1.00 94.62 84 ALA A N 1
ATOM 667 C CA . ALA A 1 84 ? -3.242 -8.212 -1.940 1.00 94.62 84 ALA A CA 1
ATOM 668 C C . ALA A 1 84 ? -1.944 -7.388 -1.997 1.00 94.62 84 ALA A C 1
ATOM 670 O O . ALA A 1 84 ? -1.531 -6.954 -3.074 1.00 94.62 84 ALA A O 1
ATOM 671 N N . GLN A 1 85 ? -1.273 -7.204 -0.857 1.00 95.12 85 GLN A N 1
ATOM 672 C CA . GLN A 1 85 ? -0.009 -6.477 -0.786 1.00 95.12 85 GLN A CA 1
ATOM 673 C C . GLN A 1 85 ? 1.124 -7.231 -1.490 1.00 95.12 85 GLN A C 1
ATOM 675 O O . GLN A 1 85 ? 1.930 -6.609 -2.182 1.00 95.12 85 GLN A O 1
ATOM 680 N N . SER A 1 86 ? 1.170 -8.556 -1.346 1.00 96.31 86 SER A N 1
ATOM 681 C CA . SER A 1 86 ? 2.122 -9.432 -2.031 1.00 96.31 86 SER A CA 1
ATOM 682 C C . SER A 1 86 ? 1.989 -9.323 -3.552 1.00 96.31 86 SER A C 1
ATOM 684 O O . SER A 1 86 ? 2.974 -9.054 -4.249 1.00 96.31 86 SER A O 1
ATOM 686 N N . ARG A 1 87 ? 0.756 -9.415 -4.071 1.00 95.25 87 ARG A N 1
ATOM 687 C CA . ARG A 1 87 ? 0.460 -9.225 -5.502 1.00 95.25 87 ARG A CA 1
ATOM 688 C C . ARG A 1 87 ? 0.850 -7.831 -5.981 1.00 95.25 87 ARG A C 1
ATOM 690 O O . ARG A 1 87 ? 1.572 -7.709 -6.965 1.00 95.25 87 ARG A O 1
ATOM 697 N N . PHE A 1 88 ? 0.450 -6.791 -5.248 1.00 95.62 88 PHE A N 1
ATOM 698 C CA . PHE A 1 88 ? 0.780 -5.408 -5.591 1.00 95.62 88 PHE A CA 1
ATOM 699 C C . PHE A 1 88 ? 2.294 -5.161 -5.647 1.00 95.62 88 PHE A C 1
ATOM 701 O O . PHE A 1 88 ? 2.789 -4.514 -6.570 1.00 95.62 88 PHE A O 1
ATOM 708 N N . ASN A 1 89 ? 3.044 -5.674 -4.671 1.00 95.94 89 ASN A N 1
ATOM 709 C CA . ASN A 1 89 ? 4.498 -5.539 -4.652 1.00 95.94 89 ASN A CA 1
ATOM 710 C C . ASN A 1 89 ? 5.139 -6.290 -5.822 1.00 95.94 89 ASN A C 1
ATOM 712 O O . ASN A 1 89 ? 6.000 -5.728 -6.491 1.00 95.94 89 ASN A O 1
ATOM 716 N N . SER A 1 90 ? 4.667 -7.503 -6.112 1.00 96.25 90 SER A N 1
ATOM 717 C CA . SER A 1 90 ? 5.159 -8.315 -7.231 1.00 96.25 90 SER A CA 1
ATOM 718 C C . SER A 1 90 ? 4.934 -7.626 -8.581 1.00 96.25 90 SER A C 1
ATOM 720 O O . SER A 1 90 ? 5.855 -7.521 -9.389 1.00 96.25 90 SER A O 1
ATOM 722 N N . GLU A 1 91 ? 3.733 -7.089 -8.817 1.00 96.00 91 GLU A N 1
ATOM 723 C CA . GLU A 1 91 ? 3.418 -6.322 -10.030 1.00 96.00 91 GLU A CA 1
ATOM 724 C C . GLU A 1 91 ? 4.270 -5.056 -10.136 1.00 96.00 91 GLU A C 1
ATOM 726 O O . GLU A 1 91 ? 4.782 -4.720 -11.205 1.00 96.00 91 GLU A O 1
ATOM 731 N N . ARG A 1 92 ? 4.464 -4.352 -9.016 1.00 96.81 92 ARG A N 1
ATOM 732 C CA . ARG A 1 92 ? 5.302 -3.155 -8.970 1.00 96.81 92 ARG A CA 1
ATOM 733 C C . ARG A 1 92 ? 6.762 -3.471 -9.294 1.00 96.81 92 ARG A C 1
ATOM 735 O O . ARG A 1 92 ? 7.377 -2.720 -10.048 1.00 96.81 92 ARG A O 1
ATOM 742 N N . GLU A 1 93 ? 7.320 -4.537 -8.731 1.00 97.19 93 GLU A N 1
ATOM 743 C CA . GLU A 1 93 ? 8.683 -4.986 -9.026 1.00 97.19 93 GLU A CA 1
ATOM 744 C C . GLU A 1 93 ? 8.837 -5.367 -10.498 1.00 97.19 93 GLU A C 1
ATOM 746 O O . GLU A 1 93 ? 9.806 -4.961 -11.139 1.00 97.19 93 GLU A O 1
ATOM 751 N N . GLU A 1 94 ? 7.854 -6.067 -11.063 1.00 97.25 94 GLU A N 1
ATOM 752 C CA . GLU A 1 94 ? 7.861 -6.420 -12.479 1.00 97.25 94 GLU A CA 1
ATOM 753 C C . GLU A 1 94 ? 7.808 -5.183 -13.382 1.00 97.25 94 GLU A C 1
ATOM 755 O O . GLU A 1 94 ? 8.609 -5.051 -14.306 1.00 97.25 94 GLU A O 1
ATOM 760 N N . LEU A 1 95 ? 6.945 -4.212 -13.072 1.00 97.25 95 LEU A N 1
ATOM 761 C CA . LEU A 1 95 ? 6.888 -2.945 -13.804 1.00 97.25 95 LEU A CA 1
ATOM 762 C C . LEU A 1 95 ? 8.210 -2.172 -13.736 1.00 97.25 95 LEU A C 1
ATOM 764 O O . LEU A 1 95 ? 8.624 -1.572 -14.731 1.00 97.25 95 LEU A O 1
ATOM 768 N N . ILE A 1 96 ? 8.882 -2.181 -12.581 1.00 97.62 96 ILE A N 1
ATOM 769 C CA . ILE A 1 96 ? 10.207 -1.568 -12.428 1.00 97.62 96 ILE A CA 1
ATOM 770 C C . ILE A 1 96 ? 11.222 -2.292 -13.317 1.00 97.62 96 ILE A C 1
ATOM 772 O O . ILE A 1 96 ? 11.907 -1.623 -14.093 1.00 97.62 96 ILE A O 1
ATOM 776 N N . ARG A 1 97 ? 11.262 -3.630 -13.290 1.00 97.50 97 ARG A N 1
ATOM 777 C CA . ARG A 1 97 ? 12.158 -4.429 -14.143 1.00 97.50 97 ARG A CA 1
ATOM 778 C C . ARG A 1 97 ? 11.939 -4.158 -15.627 1.00 97.50 97 ARG A C 1
ATOM 780 O O . ARG A 1 97 ? 12.896 -3.885 -16.350 1.00 97.50 97 ARG A O 1
ATOM 787 N N . VAL A 1 98 ? 10.687 -4.174 -16.085 1.00 97.50 98 VAL A N 1
ATOM 788 C CA . VAL A 1 98 ? 10.331 -3.895 -17.485 1.00 97.50 98 VAL A CA 1
ATOM 789 C C . VAL A 1 98 ? 10.758 -2.482 -17.882 1.00 97.50 98 VAL A C 1
ATOM 791 O O . VAL A 1 98 ? 11.328 -2.279 -18.957 1.00 97.50 98 VAL A O 1
ATOM 794 N N . ARG A 1 99 ? 10.536 -1.494 -17.008 1.00 97.50 99 ARG A N 1
ATOM 795 C CA . ARG A 1 99 ? 10.954 -0.109 -17.246 1.00 97.50 99 ARG A CA 1
ATOM 796 C C . ARG A 1 99 ? 12.472 0.013 -17.365 1.00 97.50 99 ARG A C 1
ATOM 798 O O . ARG A 1 99 ? 12.953 0.691 -18.271 1.00 97.50 99 ARG A O 1
ATOM 805 N N . GLU A 1 100 ? 13.224 -0.620 -16.473 1.00 97.56 100 GLU A N 1
ATOM 806 C CA . GLU A 1 100 ? 14.689 -0.606 -16.497 1.00 97.56 100 GLU A CA 1
ATOM 807 C C . GLU A 1 100 ? 15.237 -1.288 -17.753 1.00 97.56 100 GLU A C 1
ATOM 809 O O . GLU A 1 100 ? 16.098 -0.721 -18.431 1.00 97.56 100 GLU A O 1
ATOM 814 N N . ALA A 1 101 ? 14.675 -2.438 -18.132 1.00 97.19 101 ALA A N 1
ATOM 815 C CA . ALA A 1 101 ? 15.025 -3.131 -19.366 1.00 97.19 101 ALA A CA 1
ATOM 816 C C . ALA A 1 101 ? 14.755 -2.262 -20.606 1.00 97.19 101 ALA A C 1
ATOM 818 O O . ALA A 1 101 ? 15.607 -2.164 -21.491 1.00 97.19 101 ALA A O 1
ATOM 819 N N . ALA A 1 102 ? 13.614 -1.569 -20.656 1.00 96.62 102 ALA A N 1
ATOM 820 C CA . ALA A 1 102 ? 13.281 -0.661 -21.752 1.00 96.62 102 ALA A CA 1
ATOM 821 C C . ALA A 1 102 ? 14.252 0.531 -21.843 1.00 96.62 102 ALA A C 1
ATOM 823 O O . ALA A 1 102 ? 14.675 0.907 -22.938 1.00 96.62 102 ALA A O 1
ATOM 824 N N . ILE A 1 103 ? 14.649 1.111 -20.705 1.00 97.75 103 ILE A N 1
ATOM 825 C CA . ILE A 1 103 ? 15.645 2.193 -20.657 1.00 97.75 103 ILE A CA 1
ATOM 826 C C . ILE A 1 103 ? 17.010 1.689 -21.142 1.00 97.75 103 ILE A C 1
ATOM 828 O O . ILE A 1 103 ? 17.652 2.361 -21.951 1.00 97.75 103 ILE A O 1
ATOM 832 N N . ALA A 1 104 ? 17.437 0.506 -20.695 1.00 97.06 104 ALA A N 1
ATOM 833 C CA . ALA A 1 104 ? 18.693 -0.102 -21.123 1.00 97.06 104 ALA A CA 1
ATOM 834 C C . ALA A 1 104 ? 18.706 -0.367 -22.638 1.00 97.06 104 ALA A C 1
ATOM 836 O O . ALA A 1 104 ? 19.643 0.041 -23.322 1.00 97.06 104 ALA A O 1
ATOM 837 N N . GLN A 1 105 ? 17.634 -0.958 -23.176 1.00 96.50 105 GLN A N 1
ATOM 838 C CA . GLN A 1 105 ? 17.454 -1.182 -24.616 1.00 96.50 105 GLN A CA 1
ATOM 839 C C . GLN A 1 105 ? 17.527 0.129 -25.407 1.00 96.50 105 GLN A C 1
ATOM 841 O O . GLN A 1 105 ? 18.247 0.218 -26.401 1.00 96.50 105 GLN A O 1
ATOM 846 N N . ARG A 1 106 ? 16.836 1.179 -24.942 1.00 97.06 106 ARG A N 1
ATOM 847 C CA . ARG A 1 106 ? 16.866 2.498 -25.585 1.00 97.06 106 ARG A CA 1
ATOM 848 C C . ARG A 1 106 ? 18.281 3.075 -25.635 1.00 97.06 106 ARG A C 1
ATOM 850 O O . ARG A 1 106 ? 18.684 3.591 -26.673 1.00 97.06 106 ARG A O 1
ATOM 857 N N . ASN A 1 107 ? 19.025 2.988 -24.535 1.00 97.00 107 ASN A N 1
ATOM 858 C CA . ASN A 1 107 ? 20.389 3.510 -24.468 1.00 97.00 107 ASN A CA 1
ATOM 859 C C . ASN A 1 107 ? 21.332 2.718 -25.388 1.00 97.00 107 ASN A C 1
ATOM 861 O O . ASN A 1 107 ? 22.063 3.324 -26.162 1.00 97.00 107 ASN A O 1
ATOM 865 N N . MET A 1 108 ? 21.230 1.383 -25.409 1.00 96.31 108 MET A N 1
ATOM 866 C CA . MET A 1 108 ? 22.003 0.543 -26.335 1.00 96.31 108 MET A CA 1
ATOM 867 C C . MET A 1 108 ? 21.736 0.891 -27.804 1.00 96.31 108 MET A C 1
ATOM 869 O O . MET A 1 108 ? 22.663 0.930 -28.614 1.00 96.31 108 MET A O 1
ATOM 873 N N . LEU A 1 109 ? 20.475 1.137 -28.173 1.00 95.44 109 LEU A N 1
ATOM 874 C CA . LEU A 1 109 ? 20.124 1.551 -29.533 1.00 95.44 109 LEU A CA 1
ATOM 875 C C . LEU A 1 109 ? 20.687 2.936 -29.867 1.00 95.44 109 LEU A C 1
ATOM 877 O O . LEU A 1 109 ? 21.240 3.107 -30.951 1.00 95.44 109 LEU A O 1
ATOM 881 N N . ALA A 1 110 ? 20.607 3.892 -28.938 1.00 96.06 110 ALA A N 1
ATOM 882 C CA . ALA A 1 110 ? 21.188 5.221 -29.115 1.00 96.06 110 ALA A CA 1
ATOM 883 C C . ALA A 1 110 ? 22.712 5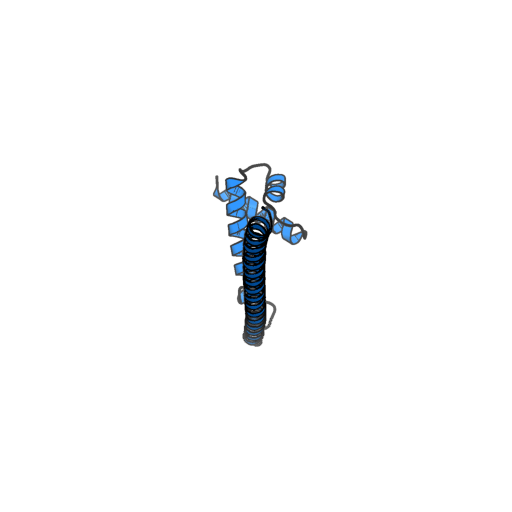.155 -29.324 1.00 96.06 110 ALA A C 1
ATOM 885 O O . ALA A 1 110 ? 23.227 5.763 -30.264 1.00 96.06 110 ALA A O 1
ATOM 886 N N . ASP A 1 111 ? 23.417 4.347 -28.527 1.00 96.06 111 ASP A N 1
ATOM 887 C CA . ASP A 1 111 ? 24.862 4.139 -28.663 1.00 96.06 111 ASP A CA 1
ATOM 888 C C . ASP A 1 111 ? 25.219 3.501 -30.014 1.00 96.06 111 ASP A C 1
ATOM 890 O O . ASP A 1 111 ? 26.177 3.910 -30.678 1.00 96.06 111 ASP A O 1
ATOM 894 N N . ARG A 1 112 ? 24.419 2.528 -30.474 1.00 95.62 112 ARG A N 1
ATOM 895 C CA . ARG A 1 112 ? 24.600 1.906 -31.794 1.00 95.62 112 ARG A CA 1
ATOM 896 C C . ARG A 1 112 ? 24.399 2.910 -32.922 1.00 95.62 112 ARG A C 1
ATOM 898 O O . ARG A 1 112 ? 25.254 2.961 -33.806 1.00 95.62 112 ARG A O 1
ATOM 905 N N . CYS A 1 113 ? 23.338 3.714 -32.891 1.00 95.06 113 CYS A N 1
ATOM 906 C CA . CYS A 1 113 ? 23.107 4.763 -33.886 1.00 95.06 113 CYS A CA 1
ATOM 907 C C . CYS A 1 113 ? 24.273 5.757 -33.923 1.00 95.06 113 CYS A C 1
ATOM 909 O O . CYS A 1 113 ? 24.862 5.952 -34.984 1.00 95.06 113 CYS A O 1
ATOM 911 N N . ALA A 1 114 ? 24.704 6.266 -32.765 1.00 95.06 114 ALA A N 1
ATOM 912 C CA . ALA A 1 114 ? 25.842 7.180 -32.676 1.00 95.06 114 ALA A CA 1
ATOM 913 C C . ALA A 1 114 ? 27.142 6.553 -33.217 1.00 95.06 114 ALA A C 1
ATOM 915 O O . ALA A 1 114 ? 27.961 7.224 -33.849 1.00 95.06 114 ALA A O 1
ATOM 916 N N . SER A 1 115 ? 27.354 5.250 -32.998 1.00 93.94 115 SER A N 1
ATOM 917 C CA . SER A 1 115 ? 28.514 4.535 -33.546 1.00 93.94 115 SER A CA 1
ATOM 918 C C . SER A 1 115 ? 28.458 4.397 -35.073 1.00 93.94 115 SER A C 1
ATOM 920 O O . SER A 1 115 ? 29.487 4.514 -35.741 1.00 93.94 115 SER A O 1
ATOM 922 N N . LEU A 1 116 ? 27.267 4.170 -35.636 1.00 93.25 116 LEU A N 1
ATOM 923 C CA . LEU A 1 116 ? 27.052 4.049 -37.077 1.00 93.25 116 LEU A CA 1
ATOM 924 C C . LEU A 1 116 ? 27.207 5.402 -37.769 1.00 93.25 116 LEU A C 1
ATOM 926 O O . LEU A 1 116 ? 27.894 5.470 -38.782 1.00 93.25 116 LEU A O 1
ATOM 930 N N . GLU A 1 117 ? 26.669 6.471 -37.185 1.00 93.56 117 GLU A N 1
ATOM 931 C CA . GLU A 1 117 ? 26.857 7.845 -37.666 1.00 93.56 117 GLU A CA 1
ATOM 932 C C . GLU A 1 117 ? 28.341 8.217 -37.729 1.00 93.56 117 GLU A C 1
ATOM 934 O O . GLU A 1 117 ? 28.817 8.709 -38.750 1.00 93.56 117 GLU A O 1
ATOM 939 N N . LYS A 1 118 ? 29.117 7.894 -36.684 1.00 93.00 118 LYS A N 1
ATOM 940 C CA . LYS A 1 118 ? 30.575 8.104 -36.698 1.00 93.00 118 LYS A CA 1
ATOM 941 C C . LYS A 1 118 ? 31.259 7.336 -37.828 1.00 93.00 118 LYS A C 1
ATOM 943 O O . LYS A 1 118 ? 32.140 7.879 -38.488 1.00 93.00 118 LYS A O 1
ATOM 948 N N . ARG A 1 119 ? 30.877 6.076 -38.056 1.00 91.81 119 ARG A N 1
ATOM 949 C CA . ARG A 1 119 ? 31.451 5.244 -39.128 1.00 91.81 119 ARG A CA 1
ATOM 950 C C . ARG A 1 119 ? 31.096 5.770 -40.516 1.00 91.81 119 ARG A C 1
ATOM 952 O O . ARG A 1 119 ? 31.966 5.770 -41.383 1.00 91.81 119 ARG A O 1
ATOM 959 N N . LEU A 1 120 ? 29.859 6.229 -40.707 1.00 91.19 120 LEU A N 1
ATOM 960 C CA . LEU A 1 120 ? 29.419 6.875 -41.943 1.00 91.19 120 LEU A CA 1
ATOM 961 C C . LEU A 1 120 ? 30.230 8.143 -42.206 1.00 91.19 120 LEU A C 1
ATOM 963 O O . LEU A 1 120 ? 30.829 8.241 -43.268 1.00 91.19 120 LEU A O 1
ATOM 967 N N . ALA A 1 121 ? 30.384 9.023 -41.214 1.00 89.62 121 ALA A N 1
ATOM 968 C CA . ALA A 1 121 ? 31.188 10.239 -41.351 1.00 89.62 121 ALA A CA 1
ATOM 969 C C . ALA A 1 121 ? 32.667 9.957 -41.698 1.00 89.62 121 ALA A C 1
ATOM 971 O O . ALA A 1 121 ? 33.306 10.732 -42.410 1.00 89.62 121 ALA A O 1
ATOM 972 N N . ILE A 1 122 ? 33.229 8.846 -41.205 1.00 90.62 122 ILE A N 1
ATOM 973 C CA . ILE A 1 122 ? 34.587 8.404 -41.562 1.00 90.62 122 ILE A CA 1
ATOM 974 C C . ILE A 1 122 ? 34.634 7.881 -43.005 1.00 90.62 122 ILE A C 1
ATOM 976 O O . ILE A 1 122 ? 35.546 8.242 -43.744 1.00 90.62 122 ILE A O 1
ATOM 980 N N . CYS A 1 123 ? 33.669 7.055 -43.422 1.00 84.50 123 CYS A N 1
ATOM 981 C CA . CYS A 1 123 ? 33.597 6.558 -44.800 1.00 84.50 123 CYS A CA 1
ATOM 982 C C . CYS A 1 123 ? 33.359 7.689 -45.806 1.00 84.50 123 CYS A C 1
ATOM 984 O O . CYS A 1 123 ? 34.023 7.716 -46.835 1.00 84.50 123 CYS A O 1
ATOM 986 N N . GLU A 1 124 ? 32.486 8.647 -45.497 1.00 86.25 124 GLU A N 1
ATOM 987 C CA . GLU A 1 124 ? 32.254 9.834 -46.328 1.00 86.25 124 GLU A CA 1
ATOM 988 C C . GLU A 1 124 ? 33.544 10.638 -46.518 1.00 86.25 124 GLU A C 1
ATOM 990 O O . GLU A 1 124 ? 33.904 10.959 -47.648 1.00 86.25 124 GLU A O 1
ATOM 995 N N . LYS A 1 125 ? 34.306 10.868 -45.440 1.00 81.94 125 LYS A N 1
ATOM 996 C CA . LYS A 1 125 ? 35.631 11.507 -45.518 1.00 81.94 125 LYS A CA 1
ATOM 997 C C . LYS A 1 125 ? 36.678 10.697 -46.279 1.00 81.94 125 LYS A C 1
ATOM 999 O O . LYS A 1 125 ? 37.651 11.279 -46.731 1.00 81.94 125 LYS A O 1
ATOM 1004 N N . SER A 1 126 ? 36.528 9.376 -46.361 1.00 75.62 126 SER A N 1
ATOM 1005 C CA . SER A 1 126 ? 37.499 8.494 -47.019 1.00 75.62 126 SER A CA 1
ATOM 1006 C C . SER A 1 126 ? 37.163 8.202 -48.485 1.00 75.62 126 SER A C 1
ATOM 1008 O O . SER A 1 126 ? 38.037 7.735 -49.211 1.00 75.62 126 SER A O 1
ATOM 1010 N N . ILE A 1 127 ? 35.910 8.415 -48.902 1.00 79.00 127 ILE A N 1
ATOM 1011 C CA . ILE A 1 127 ? 35.423 8.234 -50.282 1.00 79.00 127 ILE A CA 1
ATOM 1012 C C . ILE A 1 127 ? 35.441 9.568 -51.049 1.00 79.00 127 ILE A C 1
ATOM 1014 O O . ILE A 1 127 ? 35.568 9.566 -52.272 1.00 79.00 127 ILE A O 1
ATOM 1018 N N . GLY A 1 128 ? 35.357 10.705 -50.352 1.00 62.22 128 GLY A N 1
ATOM 1019 C CA . GLY A 1 128 ? 35.697 12.008 -50.920 1.00 62.22 128 GLY A CA 1
ATOM 1020 C C . GLY A 1 128 ? 37.214 12.213 -51.008 1.00 62.22 128 GLY A C 1
ATOM 1021 O O . GLY A 1 128 ? 37.905 12.076 -50.002 1.00 62.22 128 GLY A O 1
ATOM 1022 N N . LEU A 1 129 ? 37.699 12.540 -52.214 1.00 45.81 129 LEU A N 1
ATOM 1023 C CA . LEU A 1 129 ? 38.906 13.351 -52.444 1.00 45.81 129 LEU A CA 1
ATOM 1024 C C . LEU A 1 129 ? 38.876 14.632 -51.597 1.00 45.81 129 LEU A C 1
ATOM 1026 O O . LEU A 1 129 ? 37.789 15.253 -51.538 1.00 45.81 129 LEU A O 1
#

Foldseek 3Di:
DLVVVLVLLLVQCVVCVVVVHHSDLVSSCVVSVDDDSVSSVVSNVVSVVVVVVVCLDLCNQQVVDPPVCSVVSNVVVVVVVVVVVVVVVVVVVVVVVVVVVVVVVVVVVVVVVVVVVVVVVVVVVVVDD

Secondary structure (DSSP, 8-state):
-HHHHHHHHHHHHHHHHHTT----HHHHHHHH--S-HHHHHHHHHHHHHHHHHHHTSHHHHHTTS-TTTHHHHHHHHHHHHHHHHHHHHHHHHHHHHHHHHHHHHHHHHHHHHHHHHHHHHHHHHHH--